Protein AF-A0A511F8B7-F1 (afdb_monomer_lite)

Radius of gyration: 20.72 Å; chains: 1; bounding box: 37×30×62 Å

pLDDT: mean 80.5, std 11.48, range [52.97, 96.94]

Structure (mmCIF, N/CA/C/O backbone):
data_AF-A0A511F8B7-F1
#
_entry.id   AF-A0A511F8B7-F1
#
loop_
_atom_site.group_PDB
_atom_site.id
_atom_site.type_symbol
_atom_site.label_atom_id
_atom_site.label_alt_id
_atom_site.label_comp_id
_atom_site.label_asym_id
_atom_site.label_entity_id
_atom_site.label_seq_id
_atom_site.pdbx_PDB_ins_code
_atom_site.Cartn_x
_atom_site.Cartn_y
_atom_site.Cartn_z
_atom_site.occupancy
_atom_site.B_iso_or_equiv
_atom_site.auth_seq_id
_atom_site.auth_comp_id
_atom_site.auth_asym_id
_atom_site.auth_atom_id
_atom_site.pdbx_PDB_model_num
ATOM 1 N N . MET A 1 1 ? 24.112 -11.889 -27.582 1.00 55.03 1 MET A N 1
ATOM 2 C CA . MET A 1 1 ? 23.629 -12.824 -26.540 1.00 55.03 1 MET A CA 1
ATOM 3 C C . MET A 1 1 ? 24.171 -12.471 -25.150 1.00 55.03 1 MET A C 1
ATOM 5 O O . MET A 1 1 ? 23.365 -12.403 -24.239 1.00 55.03 1 MET A O 1
ATOM 9 N N . ALA A 1 2 ? 25.471 -12.184 -24.967 1.00 63.22 2 ALA A N 1
ATOM 10 C CA . ALA A 1 2 ? 26.052 -11.868 -23.645 1.00 63.22 2 ALA A CA 1
ATOM 11 C C . ALA A 1 2 ? 25.565 -10.542 -23.000 1.00 63.22 2 ALA A C 1
ATOM 13 O O . ALA A 1 2 ? 25.384 -10.469 -21.783 1.00 63.22 2 ALA A O 1
ATOM 14 N N . ASP A 1 3 ? 25.295 -9.502 -23.798 1.00 68.75 3 ASP A N 1
ATOM 15 C CA . ASP A 1 3 ? 24.842 -8.201 -23.269 1.00 68.75 3 ASP A CA 1
ATOM 16 C C . ASP A 1 3 ? 23.408 -8.228 -22.711 1.00 68.75 3 ASP A C 1
ATOM 18 O O . ASP A 1 3 ? 23.086 -7.524 -21.754 1.00 68.75 3 ASP A O 1
ATOM 22 N N . GLU A 1 4 ? 22.543 -9.079 -23.267 1.00 67.44 4 GLU A N 1
ATOM 23 C CA . GLU A 1 4 ? 21.130 -9.184 -22.880 1.00 67.44 4 GLU A CA 1
ATOM 24 C C . GLU A 1 4 ? 20.962 -9.914 -21.536 1.00 67.44 4 GLU A C 1
ATOM 26 O O . GLU A 1 4 ? 20.151 -9.525 -20.691 1.00 67.44 4 GLU A O 1
ATOM 31 N N . GLU A 1 5 ? 21.805 -10.919 -21.285 1.00 75.62 5 GLU A N 1
ATOM 32 C CA . GLU A 1 5 ? 21.874 -11.622 -20.002 1.00 75.62 5 GLU A CA 1
ATOM 33 C C . GLU A 1 5 ? 22.402 -10.708 -18.885 1.00 75.62 5 GLU A C 1
ATOM 35 O O . GLU A 1 5 ? 21.856 -10.686 -17.776 1.00 75.62 5 GLU A O 1
ATOM 40 N N . THR A 1 6 ? 23.410 -9.885 -19.190 1.00 76.94 6 THR A N 1
ATOM 41 C CA . THR A 1 6 ? 23.985 -8.917 -18.243 1.00 76.94 6 THR A CA 1
ATOM 42 C C . THR A 1 6 ? 22.975 -7.824 -17.887 1.00 76.94 6 THR A C 1
ATOM 44 O O . THR A 1 6 ? 22.785 -7.520 -16.708 1.00 76.94 6 THR A O 1
ATOM 47 N N . GLN A 1 7 ? 22.252 -7.287 -18.878 1.00 77.19 7 GLN A N 1
ATOM 48 C CA . GLN A 1 7 ? 21.143 -6.348 -18.661 1.00 77.19 7 GLN A CA 1
ATOM 49 C C . GLN A 1 7 ? 20.029 -6.959 -17.799 1.00 77.19 7 GLN A C 1
ATOM 51 O O . GLN A 1 7 ? 19.563 -6.318 -16.854 1.00 77.19 7 GLN A O 1
ATOM 56 N N . SER A 1 8 ? 19.628 -8.207 -18.071 1.00 84.38 8 SER A N 1
ATOM 57 C CA . SER A 1 8 ? 18.616 -8.912 -17.271 1.00 84.38 8 SER A CA 1
ATOM 58 C C . SER A 1 8 ? 19.077 -9.122 -15.828 1.00 84.38 8 SER A C 1
ATOM 60 O O . SER A 1 8 ? 18.311 -8.906 -14.887 1.00 84.38 8 SER A O 1
ATOM 62 N N . THR A 1 9 ? 20.338 -9.505 -15.638 1.00 91.69 9 THR A N 1
ATOM 63 C CA . THR A 1 9 ? 20.925 -9.743 -14.314 1.00 91.69 9 THR A CA 1
ATOM 64 C C . THR A 1 9 ? 21.027 -8.449 -13.513 1.00 91.69 9 THR A C 1
ATOM 66 O O . THR A 1 9 ? 20.601 -8.414 -12.359 1.00 91.69 9 THR A O 1
ATOM 69 N N . LEU A 1 10 ? 21.481 -7.358 -14.136 1.00 90.44 10 LEU A N 1
ATOM 70 C CA . LEU A 1 10 ? 21.498 -6.034 -13.514 1.00 90.44 10 LEU A CA 1
ATOM 71 C C . LEU A 1 10 ? 20.089 -5.576 -13.133 1.00 90.44 10 LEU A C 1
ATOM 73 O O . LEU A 1 10 ? 19.870 -5.190 -11.988 1.00 90.44 10 LEU A O 1
ATOM 77 N N . ALA A 1 11 ? 19.115 -5.695 -14.038 1.00 91.75 11 ALA A N 1
ATOM 78 C CA . ALA A 1 11 ? 17.732 -5.326 -13.749 1.00 91.75 11 ALA A CA 1
ATOM 79 C C . ALA A 1 11 ? 17.146 -6.134 -12.579 1.00 91.75 11 ALA A C 1
ATOM 81 O O . ALA A 1 11 ? 16.462 -5.570 -11.723 1.00 91.75 11 ALA A O 1
ATOM 82 N N . LYS A 1 12 ? 17.443 -7.437 -12.499 1.00 91.81 12 LYS A N 1
ATOM 83 C CA . LYS A 1 12 ? 17.021 -8.299 -11.383 1.00 91.81 12 LYS A CA 1
ATOM 84 C C . LYS A 1 12 ? 17.655 -7.871 -10.061 1.00 91.81 12 LYS A C 1
ATOM 86 O O . LYS A 1 12 ? 16.936 -7.743 -9.073 1.00 91.81 12 LYS A O 1
ATOM 91 N N . ILE A 1 13 ? 18.965 -7.614 -10.040 1.00 95.69 13 ILE A N 1
ATOM 92 C CA . ILE A 1 13 ? 19.677 -7.167 -8.832 1.00 95.69 13 ILE A CA 1
ATOM 93 C C . ILE A 1 13 ? 19.140 -5.811 -8.376 1.00 95.69 13 ILE A C 1
ATOM 95 O O . ILE A 1 13 ? 18.799 -5.643 -7.207 1.00 95.69 13 ILE A O 1
ATOM 99 N N . THR A 1 14 ? 18.996 -4.854 -9.294 1.00 95.00 14 THR A N 1
ATOM 100 C CA . THR A 1 14 ? 18.412 -3.547 -8.981 1.00 95.00 14 THR A CA 1
ATOM 101 C C . THR A 1 14 ? 16.990 -3.698 -8.450 1.00 95.00 14 THR A C 1
ATOM 103 O O . THR A 1 14 ? 16.658 -3.101 -7.429 1.00 95.00 14 THR A O 1
ATOM 106 N N . GLY A 1 15 ? 16.164 -4.531 -9.088 1.00 93.56 15 GLY A N 1
ATOM 107 C CA . GLY A 1 15 ? 14.807 -4.819 -8.631 1.00 93.56 15 GLY A CA 1
ATOM 108 C C . GLY A 1 15 ? 14.774 -5.382 -7.210 1.00 93.56 15 GLY A C 1
ATOM 109 O O . GLY A 1 15 ? 13.989 -4.911 -6.390 1.00 93.56 15 GLY A O 1
ATOM 110 N N . LEU A 1 16 ? 15.664 -6.326 -6.894 1.00 96.56 16 LEU A N 1
ATOM 111 C CA . LEU A 1 16 ? 15.793 -6.907 -5.557 1.00 96.56 16 LEU A CA 1
ATOM 112 C C . LEU A 1 16 ? 16.175 -5.848 -4.510 1.00 96.56 16 LEU A C 1
ATOM 114 O O . LEU A 1 16 ? 15.536 -5.759 -3.463 1.00 96.56 16 LEU A O 1
ATOM 118 N N . VAL A 1 17 ? 17.185 -5.022 -4.804 1.00 96.19 17 VAL A N 1
ATOM 119 C CA . VAL A 1 17 ? 17.650 -3.957 -3.898 1.00 96.19 17 VAL A CA 1
ATOM 120 C C . VAL A 1 17 ? 16.537 -2.945 -3.636 1.00 96.19 17 VAL A C 1
ATOM 122 O O . VAL A 1 17 ? 16.275 -2.591 -2.485 1.00 96.19 17 VAL A O 1
ATOM 125 N N . VAL A 1 18 ? 15.842 -2.512 -4.689 1.00 95.75 18 VAL A N 1
ATOM 126 C CA . VAL A 1 18 ? 14.721 -1.573 -4.569 1.00 95.75 18 VAL A CA 1
ATOM 127 C C . VAL A 1 18 ? 13.581 -2.191 -3.763 1.00 95.75 18 VAL A C 1
ATOM 129 O O . VAL A 1 18 ? 13.061 -1.539 -2.860 1.00 95.75 18 VAL A O 1
ATOM 132 N N . ALA A 1 19 ? 13.215 -3.447 -4.030 1.00 92.81 19 ALA A N 1
ATOM 133 C CA . ALA A 1 19 ? 12.174 -4.140 -3.274 1.00 92.81 19 ALA A CA 1
ATOM 134 C C . ALA A 1 19 ? 12.525 -4.242 -1.781 1.00 92.81 19 ALA A C 1
ATOM 136 O O . ALA A 1 19 ? 11.675 -3.961 -0.937 1.00 92.81 19 ALA A O 1
ATOM 137 N N . GLY A 1 20 ? 13.780 -4.563 -1.452 1.00 96.94 20 GLY A N 1
ATOM 138 C CA . GLY A 1 20 ? 14.263 -4.589 -0.070 1.00 96.94 20 GLY A CA 1
ATOM 139 C C . GLY A 1 20 ? 14.173 -3.223 0.615 1.00 96.94 20 GLY A C 1
ATOM 140 O O . GLY A 1 20 ? 13.658 -3.121 1.729 1.00 96.94 20 GLY A O 1
ATOM 141 N N . ALA A 1 21 ? 14.598 -2.155 -0.066 1.00 93.94 21 ALA A N 1
ATOM 142 C CA . ALA A 1 21 ? 14.499 -0.793 0.458 1.00 93.94 21 ALA A CA 1
ATOM 143 C C . ALA A 1 21 ? 13.038 -0.368 0.698 1.00 93.94 21 ALA A C 1
ATOM 145 O O . ALA A 1 21 ? 12.720 0.217 1.736 1.00 93.94 21 ALA A O 1
ATOM 146 N N . VAL A 1 22 ? 12.137 -0.703 -0.231 1.00 92.19 22 VAL A N 1
ATOM 147 C CA . VAL A 1 22 ? 10.698 -0.444 -0.090 1.00 92.19 22 VAL A CA 1
ATOM 148 C C . VAL A 1 22 ? 10.112 -1.229 1.081 1.00 92.19 22 VAL A C 1
ATOM 150 O O . VAL A 1 22 ? 9.363 -0.651 1.864 1.00 92.19 22 VAL A O 1
ATOM 153 N N . ALA A 1 23 ? 10.468 -2.505 1.244 1.00 88.88 23 ALA A N 1
ATOM 154 C CA . ALA A 1 23 ? 10.000 -3.321 2.363 1.00 88.88 23 ALA A CA 1
ATOM 155 C C . ALA A 1 23 ? 10.439 -2.739 3.717 1.00 88.88 23 ALA A C 1
ATOM 157 O O . ALA A 1 23 ? 9.628 -2.629 4.637 1.00 88.88 23 ALA A O 1
ATOM 158 N N . TRP A 1 24 ? 11.693 -2.292 3.824 1.00 92.94 24 TRP A N 1
ATOM 159 C CA . TRP A 1 24 ? 12.204 -1.651 5.036 1.00 92.94 24 TRP A CA 1
ATOM 160 C C . TRP A 1 24 ? 11.471 -0.339 5.361 1.00 92.94 24 TRP A C 1
ATOM 162 O O . TRP A 1 24 ? 11.041 -0.129 6.498 1.00 92.94 24 TRP A O 1
ATOM 172 N N . LEU A 1 25 ? 11.270 0.524 4.358 1.00 92.25 25 LEU A N 1
ATOM 173 C CA . LEU A 1 25 ? 10.510 1.769 4.516 1.00 92.25 25 LEU A CA 1
ATOM 174 C C . LEU A 1 25 ? 9.047 1.508 4.889 1.00 92.25 25 LEU A C 1
ATOM 176 O O . LEU A 1 25 ? 8.500 2.206 5.744 1.00 92.25 25 LEU A O 1
ATOM 180 N N . ALA A 1 26 ? 8.420 0.498 4.283 1.00 85.31 26 ALA A N 1
ATOM 181 C CA . ALA A 1 26 ? 7.052 0.106 4.596 1.00 85.31 26 ALA A CA 1
ATOM 182 C C . ALA A 1 26 ? 6.921 -0.340 6.059 1.00 85.31 26 ALA A C 1
ATOM 184 O O . ALA A 1 26 ? 6.007 0.119 6.740 1.00 85.31 26 ALA A O 1
ATOM 185 N N . GLY A 1 27 ? 7.865 -1.142 6.568 1.00 84.00 27 GLY A N 1
ATOM 186 C CA . GLY A 1 27 ? 7.894 -1.536 7.982 1.00 84.00 27 GLY A CA 1
ATOM 187 C C . GLY A 1 27 ? 7.924 -0.326 8.921 1.00 84.00 27 GLY A C 1
ATOM 188 O O . GLY A 1 27 ? 7.101 -0.217 9.825 1.00 84.00 27 GLY A O 1
ATOM 189 N N . LYS A 1 28 ? 8.787 0.658 8.638 1.00 87.25 28 LYS A N 1
ATOM 190 C CA . LYS A 1 28 ? 8.853 1.910 9.414 1.00 87.25 28 LYS A CA 1
ATOM 191 C C . LYS A 1 28 ? 7.566 2.729 9.353 1.00 87.25 28 LYS A C 1
ATOM 193 O O . LYS A 1 28 ? 7.169 3.317 10.358 1.00 87.25 28 LYS A O 1
ATOM 198 N N . ALA A 1 29 ? 6.931 2.794 8.185 1.00 83.00 29 ALA A N 1
ATOM 199 C CA . ALA A 1 29 ? 5.673 3.509 8.017 1.00 83.00 29 ALA A CA 1
ATOM 200 C C . ALA A 1 29 ? 4.540 2.846 8.814 1.00 83.00 29 ALA A C 1
ATOM 202 O O . ALA A 1 29 ? 3.761 3.549 9.455 1.00 83.00 29 ALA A O 1
ATOM 203 N N . VAL A 1 30 ? 4.486 1.511 8.818 1.00 80.31 30 VAL A N 1
ATOM 204 C CA . VAL A 1 30 ? 3.523 0.740 9.616 1.00 80.31 30 VAL A CA 1
ATOM 205 C C . VAL A 1 30 ? 3.752 0.967 11.109 1.00 80.31 30 VAL A C 1
ATOM 207 O O . VAL A 1 30 ? 2.801 1.323 11.799 1.00 80.31 30 VAL A O 1
ATOM 210 N N . ASP A 1 31 ? 4.994 0.873 11.596 1.00 81.19 31 ASP A N 1
ATOM 211 C CA . ASP A 1 31 ? 5.326 1.144 13.004 1.00 81.19 31 ASP A CA 1
ATOM 212 C C . ASP A 1 31 ? 4.873 2.544 13.443 1.00 81.19 31 ASP A C 1
ATOM 214 O O . ASP A 1 31 ? 4.303 2.728 14.522 1.00 81.19 31 ASP A O 1
ATOM 218 N N . ALA A 1 32 ? 5.125 3.550 12.600 1.00 80.62 32 ALA A N 1
ATOM 219 C CA . ALA A 1 32 ? 4.757 4.933 12.876 1.00 80.62 32 ALA A CA 1
ATOM 220 C C . ALA A 1 32 ? 3.235 5.133 12.873 1.00 80.62 32 ALA A C 1
ATOM 222 O O . ALA A 1 32 ? 2.700 5.768 13.783 1.00 80.62 32 ALA A O 1
ATOM 223 N N . ALA A 1 33 ? 2.540 4.572 11.881 1.00 76.50 33 ALA A N 1
ATOM 224 C CA . ALA A 1 33 ? 1.085 4.623 11.799 1.00 76.50 33 ALA A CA 1
ATOM 225 C C . ALA A 1 33 ? 0.433 3.919 12.997 1.00 76.50 33 ALA A C 1
ATOM 227 O O . ALA A 1 33 ? -0.518 4.446 13.573 1.00 76.50 33 ALA A O 1
ATOM 228 N N . TRP A 1 34 ? 0.982 2.778 13.421 1.00 74.31 34 TRP A N 1
ATOM 229 C CA . TRP A 1 34 ? 0.492 2.033 14.576 1.00 74.31 34 TRP A CA 1
ATOM 230 C C . TRP A 1 34 ? 0.674 2.811 15.871 1.00 74.31 34 TRP A C 1
ATOM 232 O O . TRP A 1 34 ? -0.276 2.991 16.629 1.00 74.31 34 TRP A O 1
ATOM 242 N N . LYS A 1 35 ? 1.873 3.354 16.099 1.00 78.62 35 LYS A N 1
ATOM 243 C CA . LYS A 1 35 ? 2.134 4.180 17.279 1.00 78.62 35 LYS A CA 1
ATOM 244 C C . LYS A 1 35 ? 1.221 5.408 17.321 1.00 78.62 35 LYS A C 1
ATOM 246 O O . LYS A 1 35 ? 0.790 5.796 18.400 1.00 78.62 35 LYS A O 1
ATOM 251 N N . ALA A 1 36 ? 0.920 6.011 16.172 1.00 75.00 36 ALA A N 1
ATOM 252 C CA . ALA A 1 36 ? 0.009 7.149 16.095 1.00 75.00 36 ALA A CA 1
ATOM 253 C C . ALA A 1 36 ? -1.452 6.765 16.387 1.00 75.00 36 ALA A C 1
ATOM 255 O O . ALA A 1 36 ? -2.158 7.534 17.033 1.00 75.00 36 ALA A O 1
ATOM 256 N N . ALA A 1 37 ? -1.903 5.596 15.925 1.00 69.06 37 ALA A N 1
ATOM 257 C CA . ALA A 1 37 ? -3.282 5.146 16.104 1.00 69.06 37 ALA A CA 1
ATOM 258 C C . ALA A 1 37 ? -3.547 4.550 17.496 1.00 69.06 37 ALA A C 1
ATOM 260 O O . ALA A 1 37 ? -4.602 4.793 18.074 1.00 69.06 37 ALA A O 1
ATOM 261 N N . VAL A 1 38 ? -2.602 3.768 18.019 1.00 73.75 38 VAL A N 1
ATOM 262 C CA . VAL A 1 38 ? -2.798 2.926 19.210 1.00 73.75 38 VAL A CA 1
ATOM 263 C C . VAL A 1 38 ? -1.972 3.414 20.412 1.00 73.75 38 VAL A C 1
ATOM 265 O O . VAL A 1 38 ? -2.233 3.047 21.548 1.00 73.75 38 VAL A O 1
ATOM 268 N N . GLY A 1 39 ? -0.985 4.291 20.203 1.00 69.69 39 GLY A N 1
ATOM 269 C CA . GLY A 1 39 ? -0.185 4.897 21.278 1.00 69.69 39 GLY A CA 1
ATOM 270 C C . GLY A 1 39 ? 1.006 4.058 21.759 1.00 69.69 39 GLY A C 1
ATOM 271 O O . GLY A 1 39 ? 1.921 4.596 22.385 1.00 69.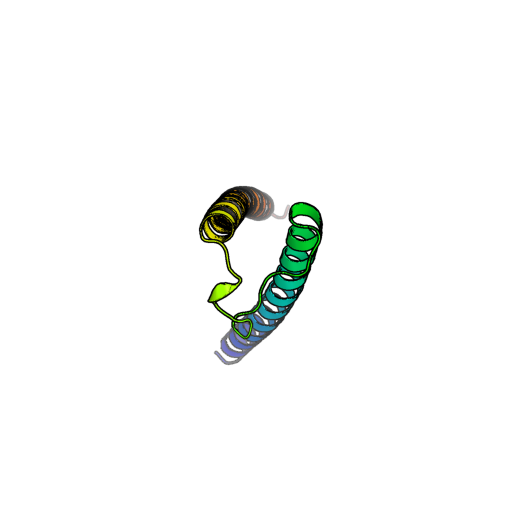69 39 GLY A O 1
ATOM 272 N N . HIS A 1 40 ? 1.062 2.772 21.413 1.00 69.50 40 HIS A N 1
ATOM 273 C CA . HIS A 1 40 ? 2.155 1.849 21.743 1.00 69.50 40 HIS A CA 1
ATOM 274 C C . HIS A 1 40 ? 2.699 1.128 20.499 1.00 69.50 40 HIS A C 1
ATOM 276 O O . HIS A 1 40 ? 2.187 1.296 19.392 1.00 69.50 40 HIS A O 1
ATOM 282 N N . LYS A 1 41 ? 3.811 0.396 20.653 1.00 64.88 41 LYS A N 1
ATOM 283 C CA . LYS A 1 41 ? 4.414 -0.366 19.547 1.00 64.88 41 LYS A CA 1
ATOM 284 C C . LYS A 1 41 ? 3.472 -1.497 19.105 1.00 64.88 41 LYS A C 1
ATOM 286 O O . LYS A 1 41 ? 2.759 -2.025 19.957 1.00 64.88 41 LYS A O 1
ATOM 291 N N . PRO A 1 42 ? 3.461 -1.850 17.807 1.00 64.81 42 PRO A N 1
ATOM 292 C CA . PRO A 1 42 ? 2.686 -2.983 17.323 1.00 64.81 42 PRO A CA 1
ATOM 293 C C . PRO A 1 42 ? 3.113 -4.271 18.041 1.00 64.81 42 PRO A C 1
ATOM 295 O O . PRO A 1 42 ? 4.323 -4.470 18.207 1.00 64.81 42 PRO A O 1
ATOM 298 N N . PRO A 1 43 ? 2.150 -5.114 18.465 1.00 66.50 43 PRO A N 1
ATOM 299 C CA . PRO A 1 43 ? 2.447 -6.392 19.093 1.00 66.50 43 PRO A CA 1
ATOM 300 C C . PRO A 1 43 ? 3.227 -7.255 18.109 1.00 66.50 43 PRO A C 1
ATOM 302 O O . PRO A 1 43 ? 2.891 -7.351 16.920 1.00 66.50 43 PRO A O 1
ATOM 305 N N . LYS A 1 44 ? 4.318 -7.828 18.591 1.00 69.31 44 LYS A N 1
ATOM 306 C CA . LYS A 1 44 ? 5.183 -8.680 17.796 1.00 69.31 44 LYS A CA 1
ATOM 307 C C . LYS A 1 44 ? 4.709 -10.131 17.858 1.00 69.31 44 LYS A C 1
ATOM 309 O O . LYS A 1 44 ? 4.063 -10.524 18.820 1.00 69.31 44 LYS A O 1
ATOM 314 N N . PRO A 1 45 ? 5.088 -10.964 16.875 1.00 59.94 45 PRO A N 1
ATOM 315 C CA . PRO A 1 45 ? 4.765 -12.392 16.891 1.00 59.94 45 PRO A CA 1
ATOM 316 C C . PRO A 1 45 ? 5.340 -13.146 18.099 1.00 59.94 45 PRO A C 1
ATOM 318 O O . PRO A 1 45 ? 4.903 -14.253 18.384 1.00 59.94 45 PRO A O 1
ATOM 321 N N . GLU A 1 46 ? 6.357 -12.572 18.748 1.00 62.59 46 GLU A N 1
ATOM 322 C CA . GLU A 1 46 ? 6.995 -13.086 19.962 1.00 62.59 46 GLU A CA 1
ATOM 323 C C . GLU A 1 46 ? 6.298 -12.655 21.264 1.00 62.59 46 GLU A C 1
ATOM 325 O O . GLU A 1 46 ? 6.673 -13.153 22.322 1.00 62.59 46 GLU A O 1
ATOM 330 N N . ASP A 1 47 ? 5.310 -11.755 21.195 1.00 65.62 47 ASP A N 1
ATOM 331 C CA . ASP A 1 47 ? 4.538 -11.310 22.357 1.00 65.62 47 ASP A CA 1
ATOM 332 C C . ASP A 1 47 ? 3.401 -12.306 22.658 1.00 65.62 47 ASP A C 1
ATOM 334 O O . ASP A 1 47 ? 2.825 -12.911 21.747 1.00 65.62 47 ASP A O 1
ATOM 338 N N . ASP A 1 48 ? 3.081 -12.486 23.943 1.00 58.19 48 ASP A N 1
ATOM 339 C CA . ASP A 1 48 ? 2.090 -13.465 24.397 1.00 58.19 48 ASP A CA 1
ATOM 340 C C . ASP A 1 48 ? 0.716 -13.222 23.749 1.00 58.19 48 ASP A C 1
ATOM 342 O O . ASP A 1 48 ? 0.135 -12.137 23.819 1.00 58.19 48 ASP A O 1
ATOM 346 N N . ALA A 1 49 ? 0.169 -14.268 23.121 1.00 58.75 49 ALA A N 1
ATOM 347 C CA . ALA A 1 49 ? -1.086 -14.204 22.368 1.00 58.75 49 ALA A CA 1
ATOM 348 C C . ALA A 1 49 ? -2.306 -13.822 23.230 1.00 58.75 49 ALA A C 1
ATOM 350 O O . ALA A 1 49 ? -3.312 -13.360 22.690 1.00 58.75 49 ALA A O 1
ATOM 351 N N . ASP A 1 50 ? -2.206 -13.987 24.551 1.00 60.78 50 ASP A N 1
ATOM 352 C CA . ASP A 1 50 ? -3.253 -13.645 25.515 1.00 60.78 50 ASP A CA 1
ATOM 353 C C . ASP A 1 50 ? -3.441 -12.124 25.692 1.00 60.78 50 ASP A C 1
ATOM 355 O O . ASP A 1 50 ? -4.533 -11.686 26.060 1.00 60.78 50 ASP A O 1
ATOM 359 N N . ASP A 1 51 ? -2.435 -11.306 25.352 1.00 62.78 51 ASP A N 1
ATOM 360 C CA . ASP A 1 51 ? -2.517 -9.836 25.417 1.00 62.78 51 ASP A CA 1
ATOM 361 C C . ASP A 1 51 ? -3.111 -9.203 24.140 1.00 62.78 51 ASP A C 1
ATOM 363 O O . ASP A 1 51 ? -3.434 -8.010 24.108 1.00 62.78 51 ASP A O 1
ATOM 367 N N . ILE A 1 52 ? -3.315 -9.987 23.072 1.00 67.19 52 ILE A N 1
ATOM 368 C CA . ILE A 1 52 ? -3.814 -9.485 21.785 1.00 67.19 52 ILE A CA 1
ATOM 369 C C . ILE A 1 52 ? -5.346 -9.579 21.728 1.00 67.19 52 ILE A C 1
ATOM 371 O O . ILE A 1 52 ? -5.942 -10.638 21.525 1.00 67.19 52 ILE A O 1
ATOM 375 N N . ARG A 1 53 ? -6.029 -8.433 21.824 1.00 76.06 53 ARG A N 1
ATOM 376 C CA . ARG A 1 53 ? -7.499 -8.372 21.729 1.00 76.06 53 ARG A CA 1
ATOM 377 C C . ARG A 1 53 ? -7.969 -8.592 20.286 1.00 76.06 53 ARG A C 1
ATOM 379 O O . ARG A 1 53 ? -7.593 -7.849 19.384 1.00 76.06 53 ARG A O 1
ATOM 386 N N . LEU A 1 54 ? -8.912 -9.517 20.068 1.00 79.38 54 LEU A N 1
ATOM 387 C CA . LEU A 1 54 ? -9.489 -9.793 18.735 1.00 79.38 54 LEU A CA 1
ATOM 388 C C . LEU A 1 54 ? -10.037 -8.541 18.025 1.00 79.38 54 LEU A C 1
ATOM 390 O O . LEU A 1 54 ? -9.878 -8.392 16.816 1.00 79.38 54 LEU A O 1
ATOM 394 N N . GLY A 1 55 ? -10.657 -7.619 18.768 1.00 75.62 55 GLY A N 1
ATOM 395 C CA . GLY A 1 55 ? -11.161 -6.362 18.203 1.00 75.62 55 GLY A CA 1
ATOM 396 C C . GLY A 1 55 ? -10.055 -5.461 17.640 1.00 75.62 55 GLY A C 1
ATOM 397 O O . GLY A 1 55 ? -10.263 -4.789 16.632 1.00 75.62 55 GLY A O 1
ATOM 398 N N . GLU A 1 56 ? -8.867 -5.492 18.245 1.00 72.44 56 GLU A N 1
ATOM 399 C CA . GLU A 1 56 ? -7.700 -4.727 17.802 1.00 72.44 56 GLU A CA 1
ATOM 400 C C . GLU A 1 56 ? -7.112 -5.320 16.517 1.00 72.44 56 GLU A C 1
ATOM 402 O O . GLU A 1 56 ? -6.830 -4.588 15.568 1.00 72.44 56 GLU A O 1
ATOM 407 N N . VAL A 1 57 ? -7.063 -6.653 16.419 1.00 79.00 57 VAL A N 1
ATOM 408 C CA . VAL A 1 57 ? -6.650 -7.369 15.199 1.00 79.00 57 VAL A CA 1
ATOM 409 C C . VAL A 1 57 ? -7.583 -7.064 14.027 1.00 79.00 57 VAL A C 1
ATOM 411 O O . VAL A 1 57 ? -7.120 -6.811 12.912 1.00 79.00 57 VAL A O 1
ATOM 414 N N . VAL A 1 58 ? -8.899 -7.057 14.257 1.00 81.44 58 VAL A N 1
ATOM 415 C CA . VAL A 1 58 ? -9.887 -6.760 13.207 1.00 81.44 58 VAL A CA 1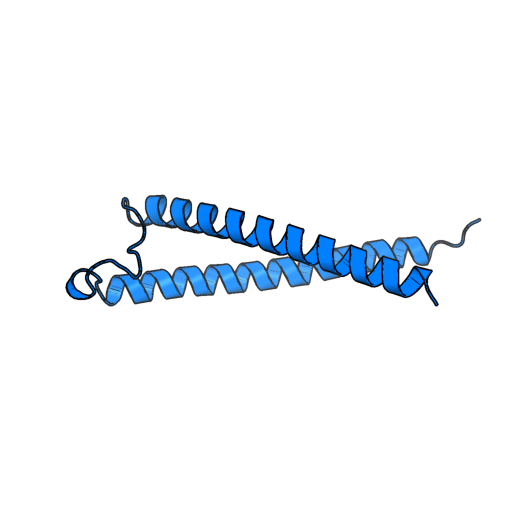
ATOM 416 C C . VAL A 1 58 ? -9.769 -5.309 12.736 1.00 81.44 58 VAL A C 1
ATOM 418 O O . VAL A 1 58 ? -9.739 -5.063 11.528 1.00 81.44 58 VAL A O 1
ATOM 421 N N . ALA A 1 59 ? -9.645 -4.353 13.660 1.00 77.94 59 ALA A N 1
ATOM 422 C CA . ALA A 1 59 ? -9.461 -2.942 13.319 1.00 77.94 59 ALA A CA 1
ATOM 423 C C . ALA A 1 59 ? -8.162 -2.715 12.524 1.00 77.94 59 ALA A C 1
ATOM 425 O O . ALA A 1 59 ? -8.174 -2.078 11.467 1.00 77.94 59 ALA A O 1
ATOM 426 N N . ALA A 1 60 ? -7.057 -3.310 12.973 1.00 75.31 60 ALA A N 1
ATOM 427 C CA . ALA A 1 60 ? -5.771 -3.269 12.286 1.00 75.31 60 ALA A CA 1
ATOM 428 C C . ALA A 1 60 ? -5.819 -3.892 10.885 1.00 75.31 60 ALA A C 1
ATOM 430 O O . ALA A 1 60 ? -5.268 -3.339 9.927 1.00 75.31 60 ALA A O 1
ATOM 431 N N . SER A 1 61 ? -6.516 -5.020 10.748 1.00 82.19 61 SER A N 1
ATOM 432 C CA . SER A 1 61 ? -6.707 -5.700 9.466 1.00 82.19 61 SER A CA 1
ATOM 433 C C . SER A 1 61 ? -7.521 -4.843 8.500 1.00 82.19 61 SER A C 1
ATOM 435 O O . SER A 1 61 ? -7.153 -4.733 7.333 1.00 82.19 61 SER A O 1
ATOM 437 N N . ALA A 1 62 ? -8.578 -4.176 8.973 1.00 85.00 62 ALA A N 1
ATOM 438 C CA . ALA A 1 62 ? -9.383 -3.272 8.153 1.00 85.00 62 ALA A CA 1
ATOM 439 C C . ALA A 1 62 ? -8.571 -2.062 7.661 1.00 85.00 62 ALA A 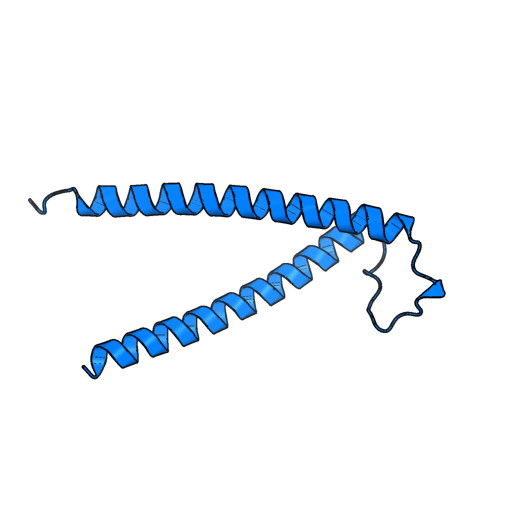C 1
ATOM 441 O O . ALA A 1 62 ? -8.638 -1.713 6.480 1.00 85.00 62 ALA A O 1
ATOM 442 N N . ILE A 1 63 ? -7.754 -1.460 8.533 1.00 79.44 63 ILE A N 1
ATOM 443 C CA . ILE A 1 63 ? -6.863 -0.346 8.171 1.00 79.44 63 ILE A CA 1
ATOM 444 C C . ILE A 1 63 ? -5.820 -0.808 7.149 1.00 79.44 63 ILE A C 1
ATOM 446 O O . ILE A 1 63 ? -5.633 -0.158 6.119 1.00 79.44 63 ILE A O 1
ATOM 450 N N . THR A 1 64 ? -5.185 -1.957 7.391 1.00 79.31 64 THR A N 1
ATOM 451 C CA . THR A 1 64 ? -4.197 -2.543 6.476 1.00 79.31 64 THR A CA 1
ATOM 452 C C . THR A 1 64 ? -4.821 -2.853 5.116 1.00 79.31 64 THR A C 1
ATOM 454 O O . THR A 1 64 ? -4.282 -2.455 4.083 1.00 79.31 64 THR A O 1
ATOM 457 N N . ALA A 1 65 ? -5.993 -3.491 5.092 1.00 81.19 65 ALA A N 1
ATOM 458 C CA . ALA A 1 65 ? -6.718 -3.794 3.861 1.00 81.19 65 ALA A CA 1
ATOM 459 C C . ALA A 1 65 ? -7.103 -2.516 3.096 1.00 81.19 65 ALA A C 1
ATOM 461 O O . ALA A 1 65 ? -6.928 -2.450 1.875 1.00 81.19 65 ALA A O 1
ATOM 462 N N . GLY A 1 66 ? -7.553 -1.476 3.805 1.00 87.06 66 GLY A N 1
ATOM 463 C CA . GLY A 1 66 ? -7.825 -0.160 3.228 1.00 87.06 66 GLY A CA 1
ATOM 464 C C . GLY A 1 66 ? -6.577 0.480 2.614 1.00 87.06 66 GLY A C 1
ATOM 465 O O . GLY A 1 66 ? -6.612 0.937 1.469 1.00 87.06 66 GLY A O 1
ATOM 466 N N . ALA A 1 67 ? -5.450 0.453 3.326 1.00 82.44 67 ALA A N 1
ATOM 467 C CA . ALA A 1 67 ? -4.176 0.971 2.834 1.00 82.44 67 ALA A CA 1
ATOM 468 C C . ALA A 1 67 ? -3.690 0.220 1.582 1.00 82.44 67 ALA A C 1
ATOM 470 O O . ALA A 1 67 ? -3.285 0.852 0.604 1.00 82.44 67 ALA A O 1
ATOM 471 N N . VAL A 1 68 ? -3.795 -1.113 1.562 1.00 85.44 68 VAL A N 1
ATOM 472 C CA . VAL A 1 68 ? -3.448 -1.946 0.396 1.00 85.44 68 VAL A CA 1
ATOM 473 C C . VAL A 1 68 ? -4.338 -1.616 -0.805 1.00 85.44 68 VAL A C 1
ATOM 475 O O . VAL A 1 68 ? -3.840 -1.482 -1.929 1.00 85.44 68 VAL A O 1
ATOM 478 N N . ALA A 1 69 ? -5.642 -1.433 -0.592 1.00 90.19 69 ALA A N 1
ATOM 479 C CA . ALA A 1 69 ? -6.563 -1.043 -1.657 1.00 90.19 69 ALA A CA 1
ATOM 480 C C . ALA A 1 69 ? -6.188 0.325 -2.253 1.00 90.19 69 ALA A C 1
ATOM 482 O O . ALA A 1 69 ? -6.099 0.465 -3.479 1.00 90.19 69 ALA A O 1
ATOM 483 N N . LEU A 1 70 ? -5.889 1.313 -1.403 1.00 86.56 70 LEU A N 1
ATOM 484 C CA . LEU A 1 70 ? -5.415 2.627 -1.841 1.00 86.56 70 LEU A CA 1
ATOM 485 C C . LEU A 1 70 ? -4.095 2.522 -2.611 1.00 86.56 70 LEU A C 1
ATOM 487 O O . LEU A 1 70 ? -3.986 3.074 -3.709 1.00 86.56 70 LEU A O 1
ATOM 491 N N . ALA A 1 71 ? -3.123 1.767 -2.096 1.00 88.75 71 ALA A N 1
ATOM 492 C CA . ALA A 1 71 ? -1.846 1.538 -2.765 1.00 88.75 71 ALA A CA 1
ATOM 493 C C . ALA A 1 71 ? -2.042 0.954 -4.173 1.00 88.75 71 ALA A C 1
ATOM 495 O O . ALA A 1 71 ? -1.448 1.447 -5.134 1.00 88.75 71 ALA A O 1
ATOM 496 N N . ARG A 1 72 ? -2.941 -0.025 -4.337 1.00 89.12 72 ARG A N 1
ATOM 497 C CA . ARG A 1 72 ? -3.267 -0.612 -5.647 1.00 89.12 72 ARG A CA 1
ATOM 498 C C . ARG A 1 72 ? -3.877 0.408 -6.610 1.00 89.12 72 ARG A C 1
ATOM 500 O O . ARG A 1 72 ? -3.515 0.430 -7.791 1.00 89.12 72 ARG A O 1
ATOM 507 N N . VAL A 1 73 ? -4.774 1.269 -6.125 1.00 93.94 73 VAL A N 1
ATOM 508 C CA . VAL A 1 73 ? -5.357 2.357 -6.929 1.00 93.94 73 VAL A CA 1
ATOM 509 C C . VAL A 1 73 ? -4.270 3.332 -7.382 1.00 93.94 73 VAL A C 1
ATOM 511 O O . VAL A 1 73 ? -4.214 3.677 -8.568 1.00 93.94 73 VAL A O 1
ATOM 514 N N . PHE A 1 74 ? -3.383 3.746 -6.476 1.00 90.06 74 PHE A N 1
ATOM 515 C CA . PHE A 1 74 ? -2.278 4.647 -6.805 1.00 90.06 74 PHE A CA 1
ATOM 516 C C . PHE A 1 74 ? -1.283 4.018 -7.776 1.00 90.06 74 PHE A C 1
ATOM 518 O O . PHE A 1 74 ? -0.929 4.667 -8.758 1.00 90.06 74 PHE A O 1
ATOM 525 N N . ALA A 1 75 ? -0.906 2.756 -7.573 1.00 89.94 75 ALA A N 1
ATOM 526 C CA . ALA A 1 75 ? -0.032 2.021 -8.482 1.00 89.94 75 ALA A CA 1
ATOM 527 C C . ALA A 1 75 ? -0.636 1.950 -9.892 1.00 89.94 75 ALA A C 1
ATOM 529 O O . ALA A 1 75 ? 0.009 2.326 -10.867 1.00 89.94 75 ALA A O 1
ATOM 530 N N . THR A 1 76 ? -1.912 1.574 -10.008 1.00 93.06 76 THR A N 1
ATOM 531 C CA . THR A 1 76 ? -2.594 1.465 -11.310 1.00 93.06 76 THR A CA 1
ATOM 532 C C . THR A 1 76 ? -2.671 2.818 -12.023 1.00 93.06 76 THR A C 1
ATOM 534 O O . THR A 1 76 ? -2.367 2.930 -13.214 1.00 93.06 76 THR A O 1
ATOM 537 N N . ARG A 1 77 ? -3.044 3.880 -11.296 1.00 92.88 77 ARG A N 1
ATOM 538 C CA . ARG A 1 77 ? -3.119 5.246 -11.842 1.00 92.88 77 ARG A CA 1
ATOM 539 C C . ARG A 1 77 ? -1.739 5.784 -12.226 1.00 92.88 77 ARG A C 1
ATOM 541 O O . ARG A 1 77 ? -1.614 6.430 -13.268 1.00 92.88 77 ARG A O 1
ATOM 548 N N . GLY A 1 78 ? -0.725 5.517 -11.407 1.00 89.69 78 GLY A N 1
ATOM 549 C CA . GLY A 1 78 ? 0.663 5.909 -11.637 1.00 89.69 78 GLY A CA 1
ATOM 550 C C . GLY A 1 78 ? 1.236 5.245 -12.883 1.00 89.69 78 GLY A C 1
ATOM 551 O O . GLY A 1 78 ? 1.685 5.945 -13.791 1.00 89.69 78 GLY A O 1
ATOM 552 N N . THR A 1 79 ? 1.111 3.920 -12.986 1.00 92.06 79 THR A N 1
ATOM 553 C CA . THR A 1 79 ? 1.542 3.155 -14.163 1.00 92.06 79 THR A CA 1
ATOM 554 C C . THR A 1 79 ? 0.847 3.643 -15.427 1.00 92.06 79 THR A C 1
ATOM 556 O O . THR A 1 79 ? 1.518 3.902 -16.424 1.00 92.06 79 THR A O 1
ATOM 559 N N . LYS A 1 80 ? -0.475 3.874 -15.391 1.00 93.00 80 LYS A N 1
ATOM 560 C CA . LYS A 1 80 ? -1.208 4.410 -16.550 1.00 93.00 80 LYS A CA 1
ATOM 561 C C . LYS A 1 80 ? -0.634 5.750 -17.020 1.00 93.00 80 LYS A C 1
ATOM 563 O O . LYS A 1 80 ? -0.394 5.921 -18.213 1.00 93.00 80 LYS A O 1
ATOM 568 N N . LYS A 1 81 ? -0.385 6.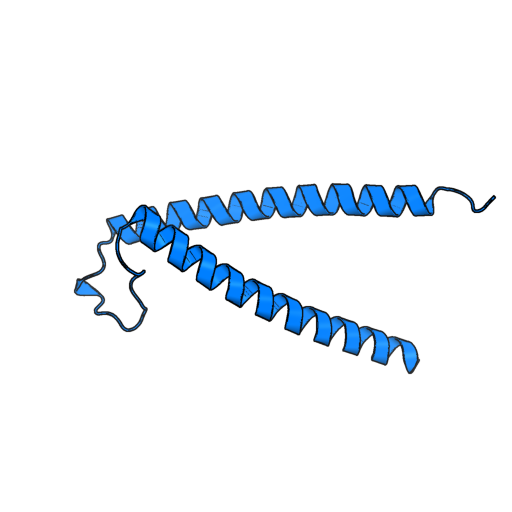692 -16.102 1.00 90.88 81 LYS A N 1
ATOM 569 C CA . LYS A 1 81 ? 0.212 7.996 -16.443 1.00 90.88 81 LYS A CA 1
ATOM 570 C C . LYS A 1 81 ? 1.635 7.860 -16.984 1.00 90.88 81 LYS A C 1
ATOM 572 O O . LYS A 1 81 ? 1.992 8.569 -17.924 1.00 90.88 81 LYS A O 1
ATOM 577 N N . PHE A 1 82 ? 2.439 6.977 -16.398 1.00 91.75 82 PHE A N 1
ATOM 578 C CA . PHE A 1 82 ? 3.812 6.739 -16.834 1.00 91.75 82 PHE A CA 1
ATOM 579 C C . PHE A 1 82 ? 3.857 6.167 -18.252 1.00 91.75 82 PHE A C 1
ATOM 581 O O . PHE A 1 82 ? 4.501 6.755 -19.118 1.00 91.75 82 PHE A O 1
ATOM 588 N N . VAL A 1 83 ? 3.100 5.098 -18.514 1.00 91.56 83 VAL A N 1
ATOM 589 C CA . VAL A 1 83 ? 3.000 4.479 -19.844 1.00 91.56 83 VAL A CA 1
ATOM 590 C C . VAL A 1 83 ? 2.531 5.501 -20.877 1.00 91.56 83 VAL A C 1
ATOM 592 O O . VAL A 1 83 ? 3.181 5.664 -21.900 1.00 91.56 83 VAL A O 1
ATOM 595 N N . GLN A 1 84 ? 1.488 6.283 -20.579 1.00 91.75 84 GLN A N 1
ATOM 596 C CA . GLN A 1 84 ? 1.031 7.352 -21.477 1.00 91.75 84 GLN A CA 1
ATOM 597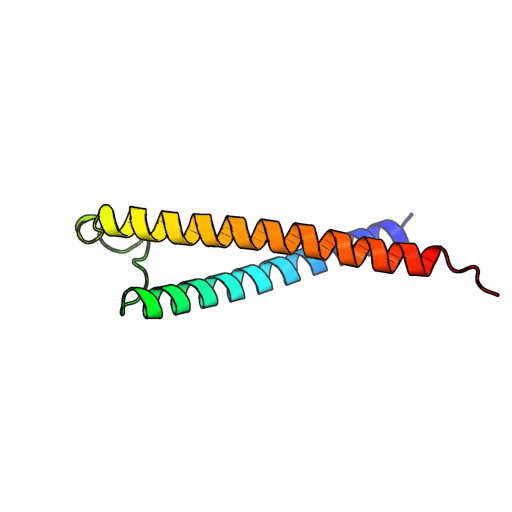 C C . GLN A 1 84 ? 2.116 8.397 -21.772 1.00 91.75 84 GLN A C 1
ATOM 599 O O . GLN A 1 84 ? 2.202 8.899 -22.892 1.00 91.75 84 GLN A O 1
ATOM 604 N N . ARG A 1 85 ? 2.944 8.752 -20.780 1.00 88.19 85 ARG A N 1
ATOM 605 C CA . ARG A 1 85 ? 4.048 9.702 -20.966 1.00 88.19 85 ARG A CA 1
ATOM 606 C C . ARG A 1 85 ? 5.143 9.121 -21.857 1.00 88.19 85 ARG A C 1
ATOM 608 O O . ARG A 1 85 ? 5.626 9.833 -22.734 1.00 88.19 85 ARG A O 1
ATOM 615 N N . VAL A 1 86 ? 5.507 7.860 -21.641 1.00 90.12 86 VAL A N 1
ATOM 616 C CA . VAL A 1 86 ? 6.511 7.148 -22.443 1.00 90.12 86 VAL A CA 1
ATOM 617 C C . VAL A 1 86 ? 6.022 6.960 -23.881 1.00 90.12 86 VAL A C 1
ATOM 619 O O . VAL A 1 86 ? 6.743 7.306 -24.814 1.00 90.12 86 VAL A O 1
ATOM 622 N N . ASP A 1 87 ? 4.781 6.511 -24.070 1.00 88.62 87 ASP A N 1
ATOM 623 C CA . ASP A 1 87 ? 4.178 6.322 -25.393 1.00 88.62 87 ASP A CA 1
ATOM 624 C C . ASP A 1 87 ? 4.060 7.635 -26.164 1.00 88.62 87 ASP A C 1
ATOM 626 O O . ASP A 1 87 ? 4.358 7.680 -27.356 1.00 88.62 87 ASP A O 1
ATOM 630 N N . ARG A 1 88 ? 3.678 8.730 -25.495 1.00 86.12 88 ARG A N 1
ATOM 631 C CA . ARG A 1 88 ? 3.662 10.059 -26.118 1.00 86.12 88 ARG A CA 1
ATOM 632 C C . ARG A 1 88 ? 5.050 10.469 -26.607 1.00 86.12 88 ARG A C 1
ATOM 634 O O . ARG A 1 88 ? 5.154 10.998 -27.705 1.00 86.12 88 ARG A O 1
ATOM 641 N N . ASN A 1 89 ? 6.097 10.208 -25.825 1.00 79.81 89 ASN A N 1
ATOM 642 C CA . ASN A 1 89 ? 7.468 10.557 -26.198 1.00 79.81 89 ASN A CA 1
ATOM 643 C C . ASN A 1 89 ? 8.002 9.694 -27.353 1.00 79.81 89 ASN A C 1
ATOM 645 O O . ASN A 1 89 ? 8.796 10.172 -28.149 1.00 79.81 89 ASN A O 1
ATOM 649 N N . ARG A 1 90 ? 7.539 8.441 -27.467 1.00 78.62 90 ARG A N 1
ATOM 650 C CA . ARG A 1 90 ? 7.864 7.534 -28.582 1.00 78.62 90 ARG A CA 1
ATOM 651 C C . ARG 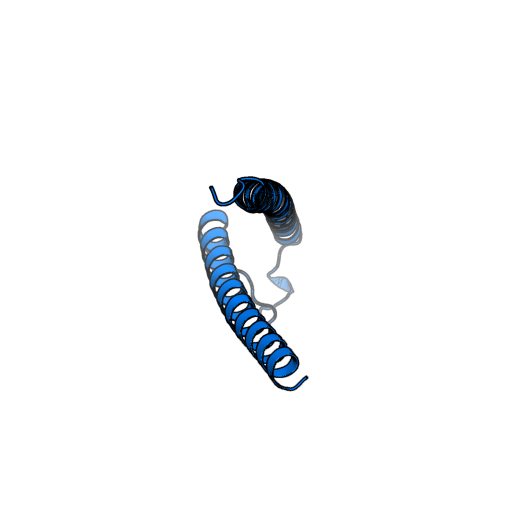A 1 90 ? 7.124 7.856 -29.884 1.00 78.62 90 ARG A C 1
ATOM 653 O O . ARG A 1 90 ? 7.578 7.448 -30.944 1.00 78.62 90 ARG A O 1
ATOM 660 N N . ARG A 1 91 ? 5.974 8.534 -29.807 1.00 72.50 91 ARG A N 1
ATOM 661 C CA . ARG A 1 91 ? 5.151 8.917 -30.969 1.00 72.50 91 ARG A CA 1
ATOM 662 C C . ARG A 1 91 ? 5.533 10.260 -31.589 1.00 72.50 91 ARG A C 1
ATOM 664 O O . ARG A 1 91 ? 4.999 10.583 -32.644 1.00 72.50 91 ARG A O 1
ATOM 671 N N . LEU A 1 92 ? 6.409 11.041 -30.958 1.00 67.81 92 LEU A N 1
ATOM 672 C CA . LEU A 1 92 ? 6.993 12.213 -31.602 1.00 67.81 92 LEU A CA 1
ATOM 673 C C . LEU A 1 92 ? 8.046 11.714 -32.606 1.00 67.81 92 LEU A C 1
ATOM 675 O O . LEU A 1 92 ? 9.030 11.118 -32.168 1.00 67.81 92 LEU A O 1
ATOM 679 N N . PRO A 1 93 ? 7.851 11.887 -33.927 1.00 61.12 93 PRO A N 1
ATOM 680 C CA . PRO A 1 93 ? 8.909 11.608 -34.886 1.00 61.12 93 PRO A CA 1
ATOM 681 C C . PRO A 1 93 ? 10.104 12.503 -34.553 1.00 61.12 93 PRO A C 1
ATOM 683 O O . PRO A 1 93 ? 9.936 13.695 -34.300 1.00 61.12 93 PRO A O 1
ATOM 686 N N . HIS A 1 94 ? 11.300 11.917 -34.522 1.00 60.38 94 HIS A N 1
ATOM 687 C CA . HIS A 1 94 ? 12.543 12.676 -34.525 1.00 60.38 94 HIS A CA 1
ATOM 688 C C . HIS A 1 94 ? 12.597 13.455 -35.850 1.00 60.38 94 HIS A C 1
ATOM 690 O O . HIS A 1 94 ? 12.915 12.876 -36.887 1.00 60.38 94 HIS A O 1
ATOM 696 N N . ALA A 1 95 ? 12.182 14.720 -35.810 1.00 52.97 95 ALA A N 1
ATOM 697 C CA . ALA A 1 95 ? 12.365 15.718 -36.857 1.00 52.97 95 ALA A CA 1
ATOM 698 C C . ALA A 1 95 ? 13.483 16.671 -36.433 1.00 52.97 95 ALA A C 1
ATOM 700 O O . ALA A 1 95 ? 13.570 16.948 -35.211 1.00 52.97 95 ALA A O 1
#

Secondary structure (DSSP, 8-state):
-HHHHHHHHHHHHHHHHHHHHHHHHHHHHHHHHHHHHHSSPPPPTTS-GGG--HHHHHHHHHHHHHHHHHHHHHHHHHHHHHHHHHHHHHSS---

Foldseek 3Di:
DVVVVVVVVVVVVVVVVVVVVVVVVVVVVLQVVCCVVPVDGPDDPPDDPVPDDPVVVVVSVVVVVVVVVVVVVCVVVVVVVVVVVVVVVVPPPPD

InterPro domains:
  IPR025329 Protein of unknown function DUF4235 [PF14019] (12-86)

Organism: NCBI:txid156981

Sequence (95 aa):
MADEETQSTLAKITGLVVAGAVAWLAGKAVDAAWKAAVGHKPPKPEDDADDIRLGEVVAASAITAGAVALARVFATRGTKKFVQRVDRNRRLPHA